Protein AF-A0AA90YX97-F1 (afdb_monomer)

Structure (mmCIF, N/CA/C/O backbone):
data_AF-A0AA90YX97-F1
#
_entry.id   AF-A0AA90YX97-F1
#
loop_
_atom_site.group_PDB
_atom_site.id
_atom_site.type_symbol
_atom_site.label_atom_id
_atom_site.label_alt_id
_atom_site.label_comp_id
_atom_site.label_asym_id
_atom_site.label_entity_id
_atom_site.label_seq_id
_atom_site.pdbx_PDB_ins_code
_atom_site.Cartn_x
_atom_site.Cartn_y
_atom_site.Cartn_z
_atom_site.occupancy
_atom_site.B_iso_or_equiv
_atom_site.auth_seq_id
_atom_site.auth_comp_id
_atom_site.auth_asym_id
_atom_site.auth_atom_id
_atom_site.pdbx_PDB_model_num
ATOM 1 N N . ILE A 1 1 ? -1.817 0.393 -0.268 1.00 59.41 1 ILE A N 1
ATOM 2 C CA . ILE A 1 1 ? -3.217 0.848 -0.416 1.00 59.41 1 ILE A CA 1
ATOM 3 C C . ILE A 1 1 ? -3.228 1.855 -1.548 1.00 59.41 1 ILE A C 1
ATOM 5 O O . ILE A 1 1 ? -2.759 2.972 -1.382 1.00 59.41 1 ILE A O 1
ATOM 9 N N . ILE A 1 2 ? -3.583 1.404 -2.748 1.00 55.75 2 ILE A N 1
ATOM 10 C CA . ILE A 1 2 ? -3.652 2.262 -3.937 1.00 55.75 2 ILE A CA 1
ATOM 11 C C . ILE A 1 2 ? -5.128 2.369 -4.294 1.00 55.75 2 ILE A C 1
ATOM 13 O O . ILE A 1 2 ? -5.798 1.345 -4.412 1.00 55.75 2 ILE A O 1
ATOM 17 N N . GLY A 1 3 ? -5.630 3.599 -4.425 1.00 59.56 3 GLY A N 1
ATOM 18 C CA . GLY A 1 3 ? -7.043 3.853 -4.718 1.00 59.56 3 GLY A CA 1
ATOM 19 C C . GLY A 1 3 ? -7.987 3.340 -3.630 1.00 59.56 3 GLY A C 1
ATOM 20 O O . GLY A 1 3 ? -9.011 2.756 -3.957 1.00 59.56 3 GLY A O 1
ATOM 21 N N . ASN A 1 4 ? -7.600 3.484 -2.359 1.00 65.44 4 ASN A N 1
ATOM 22 C CA . ASN A 1 4 ? -8.353 3.029 -1.185 1.00 65.44 4 ASN A CA 1
ATOM 23 C C . ASN A 1 4 ? -8.610 1.514 -1.081 1.00 65.44 4 ASN A C 1
ATOM 25 O O . ASN A 1 4 ? -9.300 1.058 -0.184 1.00 65.44 4 ASN A O 1
ATOM 29 N N . ARG A 1 5 ? -8.030 0.701 -1.970 1.00 70.56 5 ARG A N 1
ATOM 30 C CA . ARG A 1 5 ? -8.179 -0.754 -1.887 1.00 70.56 5 ARG A CA 1
ATOM 31 C C . ARG A 1 5 ? -7.465 -1.286 -0.654 1.00 70.56 5 ARG A C 1
ATOM 33 O O . ARG A 1 5 ? -6.269 -1.007 -0.485 1.00 70.56 5 ARG A O 1
ATOM 40 N N . PHE A 1 6 ? -8.174 -2.114 0.110 1.00 77.75 6 PHE A N 1
ATOM 41 C CA . PHE A 1 6 ? -7.681 -2.780 1.312 1.00 77.75 6 PHE A CA 1
ATOM 42 C C . PHE A 1 6 ? -7.425 -1.832 2.495 1.00 77.75 6 PHE A C 1
ATOM 44 O O . PHE A 1 6 ? -6.623 -2.158 3.373 1.00 77.75 6 PHE A O 1
ATOM 51 N N . SER A 1 7 ? -8.068 -0.659 2.534 1.00 83.50 7 SER A N 1
ATOM 52 C CA . SER A 1 7 ? -8.045 0.211 3.721 1.00 83.50 7 SER A CA 1
ATOM 53 C C . SER A 1 7 ? -8.679 -0.467 4.940 1.00 83.50 7 SER A C 1
ATOM 55 O O . SER A 1 7 ? -8.255 -0.258 6.070 1.00 83.50 7 SER A O 1
ATOM 57 N N . GLU A 1 8 ? -9.630 -1.362 4.712 1.00 83.31 8 GLU A N 1
ATOM 58 C CA . GLU A 1 8 ? -10.301 -2.174 5.727 1.00 83.31 8 GLU A CA 1
ATOM 59 C C . GLU A 1 8 ? -9.326 -3.116 6.447 1.00 83.31 8 GLU A C 1
ATOM 61 O O . GLU A 1 8 ? -9.544 -3.501 7.588 1.00 83.31 8 GLU A O 1
ATOM 66 N N . PHE A 1 9 ? -8.203 -3.465 5.814 1.00 87.44 9 PHE A N 1
ATOM 67 C CA . PHE A 1 9 ? -7.186 -4.303 6.445 1.00 87.44 9 PHE A CA 1
ATOM 68 C C . PHE A 1 9 ? -6.229 -3.541 7.354 1.00 87.44 9 PHE A C 1
ATOM 70 O O . PHE A 1 9 ? -5.517 -4.174 8.128 1.00 87.44 9 PHE A O 1
ATOM 77 N N . ILE A 1 10 ? -6.190 -2.213 7.283 1.00 89.38 10 ILE A N 1
ATOM 78 C CA . ILE A 1 10 ? -5.358 -1.393 8.175 1.00 89.38 10 ILE A CA 1
ATOM 79 C C . ILE A 1 10 ? -6.183 -0.703 9.261 1.00 89.38 10 ILE A C 1
ATOM 81 O O . ILE A 1 10 ? -5.672 -0.446 10.347 1.00 89.38 10 ILE A O 1
ATOM 85 N N . GLN A 1 11 ? -7.459 -0.429 8.990 1.00 88.56 11 GLN A N 1
ATOM 86 C CA . GLN A 1 11 ? -8.385 0.126 9.964 1.00 88.56 11 GLN A CA 1
ATOM 87 C C . GLN A 1 11 ? -8.966 -1.004 10.807 1.00 88.56 11 GLN A C 1
ATOM 89 O O . GLN A 1 11 ? -9.494 -1.968 10.262 1.00 88.56 11 GLN A O 1
ATOM 94 N N . ALA A 1 12 ? -8.885 -0.878 12.129 1.00 89.12 12 ALA A N 1
ATOM 95 C CA . ALA A 1 12 ? -9.559 -1.806 13.023 1.00 89.12 12 ALA A CA 1
ATOM 96 C C . ALA A 1 12 ? -11.074 -1.572 12.957 1.00 89.12 12 ALA A C 1
ATOM 98 O O . ALA A 1 12 ? -11.537 -0.464 13.239 1.00 89.12 12 ALA A O 1
ATOM 99 N N . GLN A 1 13 ? -11.836 -2.602 12.587 1.00 88.25 13 GLN A N 1
ATOM 100 C CA . GLN A 1 13 ? -13.294 -2.524 12.459 1.00 88.25 13 GLN A CA 1
ATOM 101 C C . GLN A 1 13 ? -13.978 -3.379 13.533 1.00 88.25 13 GLN A C 1
ATOM 103 O O . GLN A 1 13 ? -13.495 -4.457 13.858 1.00 88.25 13 GLN A O 1
ATOM 108 N N . PRO A 1 14 ? -15.109 -2.959 14.120 1.00 89.62 14 PRO A N 1
ATOM 109 C CA . PRO A 1 14 ? -15.819 -3.754 15.122 1.00 89.62 14 PRO A CA 1
ATOM 110 C C . PRO A 1 14 ? -16.691 -4.840 14.464 1.00 89.62 14 PRO A C 1
ATOM 112 O O . PRO A 1 14 ? -17.900 -4.899 14.690 1.00 89.62 14 PRO A O 1
ATOM 115 N N . ASP A 1 15 ? -16.091 -5.684 13.625 1.00 91.31 15 ASP A N 1
ATOM 116 C CA . ASP A 1 15 ? -16.774 -6.744 12.887 1.00 91.31 15 ASP A CA 1
ATOM 117 C C . ASP A 1 15 ? -16.316 -8.153 13.308 1.00 91.31 15 ASP A C 1
ATOM 119 O O . ASP A 1 15 ? -15.526 -8.345 14.234 1.00 91.31 15 ASP A O 1
ATOM 123 N N . GLN A 1 16 ? -16.878 -9.174 12.659 1.00 94.69 16 GLN A N 1
ATOM 124 C CA . GLN A 1 16 ? -16.593 -10.578 12.974 1.00 94.69 16 GLN A CA 1
ATOM 125 C C . GLN A 1 16 ? -15.214 -11.044 12.479 1.00 94.69 16 GLN A C 1
ATOM 127 O O . GLN A 1 16 ? -14.743 -12.099 12.901 1.00 94.69 16 GLN A O 1
ATOM 132 N N . VAL A 1 17 ? -14.587 -10.290 11.576 1.00 92.81 17 VAL A N 1
ATOM 133 C CA . VAL A 1 17 ? -13.319 -10.629 10.923 1.00 92.81 17 VAL A CA 1
ATOM 134 C C . VAL A 1 17 ? -12.140 -10.042 11.698 1.00 92.81 17 VAL A C 1
ATOM 136 O O . VAL A 1 17 ? -11.083 -10.666 11.767 1.00 92.81 17 VAL A O 1
ATOM 139 N N . GLU A 1 18 ? -12.322 -8.896 12.350 1.00 94.75 18 GLU A N 1
ATOM 140 C CA . GLU A 1 18 ? -11.280 -8.198 13.106 1.00 94.75 18 GLU A CA 1
ATOM 141 C C . GLU A 1 18 ? -10.534 -9.072 14.133 1.00 94.75 18 GLU A C 1
ATOM 143 O O . GLU A 1 18 ? -9.301 -9.023 14.137 1.00 94.75 18 GLU A O 1
ATOM 148 N N . PRO A 1 19 ? -11.182 -9.942 14.944 1.00 94.88 19 PRO A N 1
ATOM 149 C CA . PRO A 1 19 ? -10.451 -10.842 15.839 1.00 94.88 19 PRO A CA 1
ATOM 150 C C . PRO A 1 19 ? -9.465 -11.758 15.105 1.00 94.88 19 PRO A C 1
ATOM 152 O O . PRO A 1 19 ? -8.396 -12.055 15.632 1.00 94.88 19 PRO A O 1
ATOM 155 N N . ALA A 1 20 ? -9.797 -12.185 13.882 1.00 95.12 20 ALA A N 1
ATOM 156 C CA . ALA A 1 20 ? -8.900 -12.989 13.061 1.00 95.12 20 ALA A CA 1
ATOM 157 C C . ALA A 1 20 ? -7.749 -12.146 12.487 1.00 95.12 20 ALA A C 1
ATOM 159 O O . ALA A 1 20 ? -6.616 -12.620 12.465 1.00 95.12 20 ALA A O 1
ATOM 160 N N . LEU A 1 21 ? -7.999 -10.897 12.071 1.00 94.44 21 LEU A N 1
ATOM 161 C CA . LEU A 1 21 ? -6.957 -10.000 11.541 1.00 94.44 21 LEU A CA 1
ATOM 162 C C . LEU A 1 21 ? -5.964 -9.531 12.615 1.00 94.44 21 LEU A C 1
ATOM 164 O O . LEU A 1 21 ? -4.791 -9.319 12.307 1.00 94.44 21 LEU A O 1
ATOM 168 N N . ALA A 1 22 ? -6.423 -9.375 13.858 1.00 93.81 22 ALA A N 1
ATOM 169 C CA . ALA A 1 22 ? -5.599 -8.983 15.002 1.00 93.81 22 ALA A CA 1
ATOM 170 C C . ALA A 1 22 ? -4.927 -10.175 15.718 1.00 93.81 22 ALA A C 1
ATOM 172 O O . ALA A 1 22 ? -4.039 -9.974 16.548 1.00 93.81 22 ALA A O 1
ATOM 173 N N . SER A 1 23 ? -5.339 -11.411 15.413 1.00 94.81 23 SER A N 1
ATOM 174 C CA . SER A 1 23 ? -4.790 -12.635 16.010 1.00 94.81 23 SER A CA 1
ATOM 175 C C . SER A 1 23 ? -3.308 -12.824 15.682 1.00 94.81 23 SER A C 1
ATOM 177 O O . SER A 1 23 ? -2.876 -12.550 14.562 1.00 94.81 23 SER A O 1
ATOM 179 N N . GLU A 1 24 ? -2.544 -13.382 16.626 1.00 94.94 24 GLU A N 1
ATOM 180 C CA . GLU A 1 24 ? -1.146 -13.812 16.428 1.00 94.94 24 GLU A CA 1
ATOM 181 C C . GLU A 1 24 ? -0.993 -14.854 15.304 1.00 94.94 24 GLU A C 1
ATOM 183 O O . GLU A 1 24 ? 0.093 -15.021 14.753 1.00 94.94 24 GLU A O 1
ATOM 188 N N . GLU A 1 25 ? -2.084 -15.528 14.926 1.00 95.94 25 GLU A N 1
ATOM 189 C CA . GLU A 1 25 ? -2.121 -16.486 13.814 1.00 95.94 25 GLU A CA 1
ATOM 190 C C . GLU A 1 25 ? -2.147 -15.813 12.429 1.00 95.94 25 GLU A C 1
ATOM 192 O O . GLU A 1 25 ? -1.872 -16.467 11.421 1.00 95.94 25 GLU A O 1
ATOM 197 N N . THR A 1 26 ? -2.434 -14.509 12.359 1.00 96.12 26 THR A N 1
ATOM 198 C CA . THR A 1 26 ? -2.463 -13.735 11.112 1.00 96.12 26 THR A CA 1
ATOM 199 C C . THR A 1 26 ? -1.283 -12.781 11.065 1.00 96.12 26 THR A C 1
ATOM 201 O O . THR A 1 26 ? -1.076 -11.995 11.981 1.00 96.12 26 THR A O 1
ATOM 204 N N . THR A 1 27 ? -0.514 -12.805 9.973 1.00 95.81 27 THR A N 1
ATOM 205 C CA . THR A 1 27 ? 0.638 -11.913 9.780 1.00 95.81 27 THR A CA 1
ATOM 206 C C . THR A 1 27 ? 0.495 -11.075 8.516 1.00 95.81 27 THR A C 1
ATOM 208 O O . THR A 1 27 ? 0.279 -11.598 7.424 1.00 95.81 27 THR A O 1
ATOM 211 N N . PHE A 1 28 ? 0.700 -9.767 8.655 1.00 94.94 28 PHE A N 1
ATOM 212 C CA . PHE A 1 28 ? 0.722 -8.811 7.554 1.00 94.94 28 PHE A CA 1
ATOM 213 C C . PHE A 1 28 ? 2.151 -8.571 7.092 1.00 94.94 28 PHE A C 1
ATOM 215 O O . PHE A 1 28 ? 2.959 -7.982 7.802 1.00 94.94 28 PHE A O 1
ATOM 222 N N . ILE A 1 29 ? 2.476 -9.003 5.881 1.00 94.94 29 ILE A N 1
ATOM 223 C CA . ILE A 1 29 ? 3.819 -8.838 5.327 1.00 94.94 29 ILE A CA 1
ATOM 224 C C . ILE A 1 29 ? 3.822 -7.665 4.354 1.00 94.94 29 ILE A C 1
ATOM 226 O O . ILE A 1 29 ? 3.008 -7.627 3.430 1.00 94.94 29 ILE A O 1
ATOM 230 N N . TYR A 1 30 ? 4.761 -6.730 4.520 1.00 93.25 30 TYR A N 1
ATOM 231 C CA . TYR A 1 30 ? 4.937 -5.629 3.574 1.00 93.25 30 TYR A CA 1
ATOM 232 C C . TYR A 1 30 ? 6.397 -5.503 3.099 1.00 93.25 30 TYR A C 1
ATOM 234 O O . TYR A 1 30 ? 7.326 -5.472 3.916 1.00 93.25 30 TYR A O 1
ATOM 242 N N . PRO A 1 31 ? 6.626 -5.433 1.772 1.00 94.69 31 PRO A N 1
ATOM 243 C CA . PRO A 1 31 ? 7.960 -5.288 1.214 1.00 94.69 31 PRO A CA 1
ATOM 244 C C . PRO A 1 31 ? 8.430 -3.832 1.280 1.00 94.69 31 PRO A C 1
ATOM 246 O O . PRO A 1 31 ? 7.673 -2.900 0.996 1.00 94.69 31 PRO A O 1
ATOM 249 N N . VAL A 1 32 ? 9.708 -3.644 1.595 1.00 96.44 32 VAL A N 1
ATOM 250 C CA . VAL A 1 32 ? 10.399 -2.354 1.591 1.00 96.44 32 VAL A CA 1
ATOM 251 C C . VAL A 1 32 ? 11.555 -2.447 0.600 1.00 96.44 32 VAL A C 1
ATOM 253 O O . VAL A 1 32 ? 12.589 -3.031 0.937 1.00 96.44 32 VAL A O 1
ATOM 256 N N . PRO A 1 33 ? 11.383 -1.940 -0.633 1.00 95.31 33 PRO A N 1
ATOM 257 C CA . PRO A 1 33 ? 12.448 -1.961 -1.619 1.00 95.31 33 PRO A CA 1
ATOM 258 C C . PRO A 1 33 ? 13.571 -1.006 -1.218 1.00 95.31 33 PRO A C 1
ATOM 260 O O . PRO A 1 33 ? 13.304 0.077 -0.706 1.00 95.31 33 PRO A O 1
ATOM 263 N N . THR A 1 34 ? 14.820 -1.354 -1.513 1.00 95.88 34 THR A N 1
ATOM 264 C CA . THR A 1 34 ? 15.914 -0.380 -1.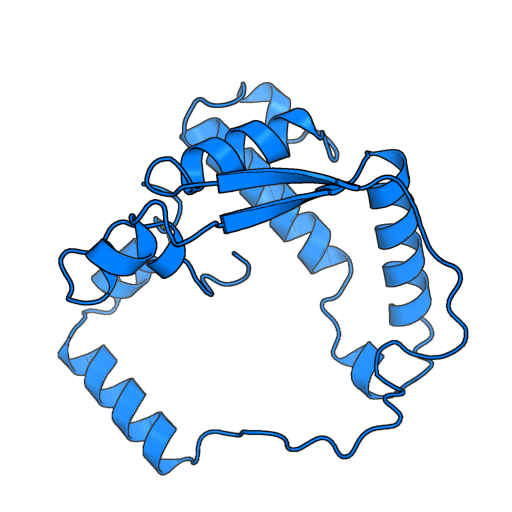406 1.00 95.88 34 THR A CA 1
ATOM 265 C C . THR A 1 34 ? 15.725 0.768 -2.398 1.00 95.88 34 THR A C 1
ATOM 267 O O . THR A 1 34 ? 15.042 0.621 -3.418 1.00 95.88 34 THR A O 1
ATOM 270 N N . LYS A 1 35 ? 16.365 1.920 -2.161 1.00 94.44 35 LYS A N 1
ATOM 271 C CA . LYS A 1 35 ? 16.316 3.049 -3.116 1.00 94.44 35 LYS A CA 1
ATOM 27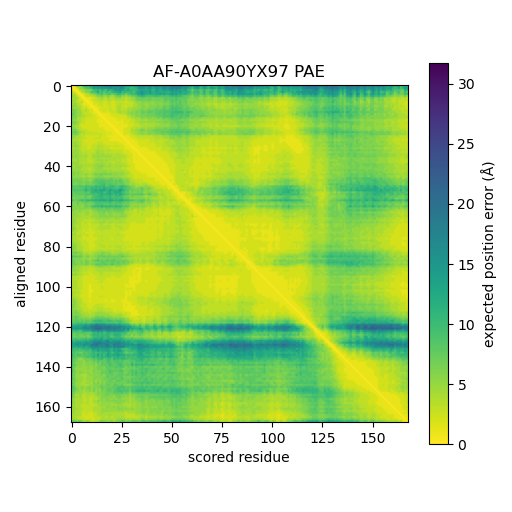2 C C . LYS A 1 35 ? 16.760 2.660 -4.524 1.00 94.44 35 LYS A C 1
ATOM 274 O O . LYS A 1 35 ? 16.121 3.041 -5.504 1.00 94.44 35 LYS A O 1
ATOM 279 N N . SER A 1 36 ? 17.851 1.901 -4.627 1.00 93.69 36 SER A N 1
ATOM 280 C CA . SER A 1 36 ? 18.384 1.441 -5.911 1.00 93.69 36 SER A CA 1
ATOM 281 C C . SER A 1 36 ? 17.419 0.478 -6.598 1.00 93.69 36 SER A C 1
ATOM 283 O O . SER A 1 36 ? 17.155 0.629 -7.791 1.00 93.69 36 SER A O 1
ATOM 285 N N . LEU A 1 37 ? 16.832 -0.460 -5.846 1.00 93.94 37 LEU A N 1
ATOM 286 C CA . LEU A 1 37 ? 15.816 -1.366 -6.367 1.00 93.94 37 LEU A CA 1
ATOM 287 C C . LEU A 1 37 ? 14.597 -0.592 -6.876 1.00 93.94 37 LEU A C 1
ATOM 289 O O . LEU A 1 37 ? 14.154 -0.817 -8.001 1.00 93.94 37 LEU A O 1
ATOM 293 N N . ARG A 1 38 ? 14.078 0.351 -6.083 1.00 94.12 38 ARG A N 1
ATOM 294 C CA . ARG A 1 38 ? 12.930 1.183 -6.459 1.00 94.12 38 ARG A CA 1
ATOM 295 C C . ARG A 1 38 ? 13.191 1.946 -7.757 1.00 94.12 38 ARG A C 1
ATOM 297 O O . ARG A 1 38 ? 12.359 1.892 -8.660 1.00 94.12 38 ARG A O 1
ATOM 304 N N . ALA A 1 39 ? 14.349 2.597 -7.875 1.00 92.38 39 ALA A N 1
ATOM 305 C CA . ALA A 1 39 ? 14.727 3.337 -9.077 1.00 92.38 39 ALA A CA 1
ATOM 306 C C . ALA A 1 39 ? 14.817 2.428 -10.317 1.00 92.38 39 ALA A C 1
ATOM 308 O O . ALA A 1 39 ? 14.341 2.795 -11.395 1.00 92.38 39 ALA A O 1
ATOM 309 N N . ASN A 1 40 ? 15.373 1.223 -10.161 1.00 91.69 40 ASN A N 1
ATOM 310 C CA . ASN A 1 40 ? 15.438 0.233 -11.234 1.00 91.69 40 ASN A CA 1
ATOM 311 C C . ASN A 1 40 ? 14.039 -0.237 -11.663 1.00 91.69 40 ASN A C 1
ATOM 313 O O . ASN A 1 40 ? 13.758 -0.293 -12.860 1.00 91.69 40 ASN A O 1
ATOM 317 N N . LEU A 1 41 ? 13.143 -0.525 -10.712 1.00 90.06 41 LEU A N 1
ATOM 318 C CA . LEU A 1 41 ? 11.760 -0.923 -11.002 1.00 90.06 41 LEU A CA 1
ATOM 319 C C . LEU A 1 41 ? 10.991 0.179 -11.745 1.00 90.06 41 LEU A C 1
ATOM 321 O O . LEU A 1 41 ? 10.286 -0.103 -12.711 1.00 90.06 41 LEU A O 1
ATOM 325 N N . GLU A 1 42 ? 11.162 1.439 -11.346 1.00 91.44 42 GLU A N 1
ATOM 326 C CA . GLU A 1 42 ? 10.554 2.582 -12.036 1.00 91.44 42 GLU A CA 1
ATOM 327 C C . GLU A 1 42 ? 11.112 2.770 -13.454 1.00 91.44 42 GLU A C 1
ATOM 329 O O . GLU A 1 42 ? 10.366 3.098 -14.378 1.00 91.44 42 GLU A O 1
ATOM 334 N N . ALA A 1 43 ? 12.409 2.526 -13.663 1.00 90.44 43 ALA A N 1
ATOM 335 C CA . ALA A 1 43 ? 13.011 2.546 -14.994 1.00 90.44 43 ALA A CA 1
ATOM 336 C C . ALA A 1 43 ? 12.466 1.423 -15.892 1.00 90.44 43 ALA A C 1
ATOM 338 O O . ALA A 1 43 ? 12.126 1.684 -17.048 1.00 90.44 43 ALA A O 1
ATOM 339 N N . ILE A 1 44 ? 12.320 0.207 -15.353 1.00 88.25 44 ILE A N 1
ATOM 340 C CA . ILE A 1 44 ? 11.689 -0.917 -16.056 1.00 88.25 44 ILE A CA 1
ATOM 341 C C . ILE A 1 44 ? 10.250 -0.552 -16.432 1.00 88.25 44 ILE A C 1
ATOM 343 O O . ILE A 1 44 ? 9.904 -0.651 -17.605 1.00 88.25 44 ILE A O 1
ATOM 347 N N . ARG A 1 45 ? 9.448 -0.041 -15.485 1.00 88.44 45 ARG A N 1
ATOM 348 C CA . ARG A 1 45 ? 8.057 0.368 -15.738 1.00 88.44 45 ARG A CA 1
ATOM 349 C C . ARG A 1 45 ? 7.952 1.440 -16.821 1.00 88.44 45 ARG A C 1
ATOM 351 O O . ARG A 1 45 ? 7.076 1.347 -17.672 1.00 88.44 45 ARG A O 1
ATOM 358 N N . ARG A 1 46 ? 8.839 2.443 -16.834 1.00 90.38 46 ARG A N 1
ATOM 359 C CA . ARG A 1 46 ? 8.882 3.449 -17.916 1.00 90.38 46 ARG A CA 1
ATOM 360 C C . ARG A 1 46 ? 9.163 2.811 -19.278 1.00 90.38 46 ARG A C 1
ATOM 362 O O . ARG A 1 46 ? 8.539 3.191 -20.263 1.00 90.38 46 ARG A O 1
ATOM 369 N N . SER A 1 47 ? 10.081 1.847 -19.325 1.00 88.50 47 SER A N 1
ATOM 370 C CA . SER A 1 47 ? 10.448 1.145 -20.557 1.00 88.50 47 SER A CA 1
ATOM 371 C C . SER A 1 47 ? 9.310 0.270 -21.091 1.00 88.50 47 SER A C 1
ATOM 373 O O . SER A 1 47 ? 8.966 0.381 -22.267 1.00 88.50 47 SER A O 1
ATOM 375 N N . THR A 1 48 ? 8.694 -0.551 -20.232 1.00 86.00 48 THR A N 1
ATOM 376 C CA . THR A 1 48 ? 7.603 -1.459 -20.625 1.00 86.00 48 THR A CA 1
ATOM 377 C C . THR A 1 48 ? 6.318 -0.707 -20.944 1.00 86.00 48 THR A C 1
ATOM 379 O O . THR A 1 48 ? 5.629 -1.069 -21.884 1.00 86.00 48 THR A O 1
ATOM 382 N N . PHE A 1 49 ? 6.025 0.395 -20.250 1.00 86.81 49 PHE A N 1
ATOM 383 C CA . PHE A 1 49 ? 4.871 1.231 -20.587 1.00 86.81 49 PHE A CA 1
ATOM 384 C C . PHE A 1 49 ? 5.027 1.909 -21.959 1.00 86.81 49 PHE A C 1
ATOM 386 O O . PHE A 1 49 ? 4.061 2.025 -22.707 1.00 86.81 49 PHE A O 1
ATOM 393 N N . ALA A 1 50 ? 6.241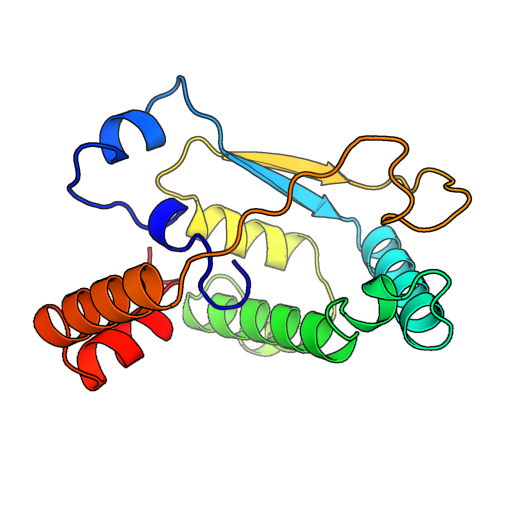 2.346 -22.313 1.00 88.00 50 ALA A N 1
ATOM 394 C CA . ALA A 1 50 ? 6.516 2.930 -23.628 1.00 88.00 50 ALA A CA 1
ATOM 395 C C . ALA A 1 50 ? 6.568 1.879 -24.752 1.00 88.00 50 ALA A C 1
ATOM 397 O O . ALA A 1 50 ? 6.253 2.195 -25.896 1.00 88.00 50 ALA A O 1
ATOM 398 N N . ASN A 1 51 ? 6.980 0.649 -24.432 1.00 87.75 51 ASN A N 1
ATOM 399 C CA . ASN A 1 51 ? 7.139 -0.452 -25.380 1.00 87.75 51 ASN A CA 1
ATOM 400 C C . ASN A 1 51 ? 6.555 -1.748 -24.790 1.00 87.75 51 ASN A C 1
ATOM 402 O O . ASN A 1 51 ? 7.325 -2.618 -24.360 1.00 87.75 51 ASN A O 1
ATOM 406 N N . PRO A 1 52 ? 5.218 -1.878 -24.741 1.00 85.81 52 PRO A N 1
ATOM 407 C CA . PRO A 1 52 ? 4.575 -3.037 -24.141 1.00 85.81 52 PRO A CA 1
ATOM 408 C C . PRO A 1 52 ? 4.881 -4.295 -24.952 1.00 85.81 52 PRO A C 1
ATOM 410 O O . PRO A 1 52 ? 4.772 -4.312 -26.180 1.00 85.81 52 PRO A O 1
ATOM 413 N N . LYS A 1 53 ? 5.269 -5.359 -24.254 1.00 84.75 53 LYS A N 1
ATOM 414 C CA . LYS A 1 53 ? 5.532 -6.690 -24.815 1.00 84.75 53 LYS A CA 1
ATOM 415 C C . LYS A 1 53 ? 4.302 -7.592 -24.783 1.00 84.75 53 LYS A C 1
ATOM 417 O O . LYS A 1 53 ? 4.271 -8.584 -25.501 1.00 84.75 53 LYS A O 1
ATOM 422 N N . HIS A 1 54 ? 3.294 -7.222 -23.995 1.00 85.31 54 HIS A N 1
ATOM 423 C CA . HIS A 1 54 ? 1.996 -7.882 -23.907 1.00 85.31 54 HIS A CA 1
ATOM 424 C C . HIS A 1 54 ? 0.877 -6.821 -23.878 1.00 85.31 54 HIS A C 1
ATOM 426 O O . HIS A 1 54 ? 1.089 -5.758 -23.288 1.00 85.31 54 HIS A O 1
ATOM 432 N N . PRO A 1 55 ? -0.312 -7.065 -24.473 1.00 83.81 55 PRO A N 1
ATOM 433 C CA . PRO A 1 55 ? -1.421 -6.100 -24.473 1.00 83.81 55 PRO A CA 1
ATOM 434 C C . PRO A 1 55 ? -1.801 -5.581 -23.080 1.00 83.81 55 PRO A C 1
ATOM 436 O O . PRO A 1 55 ? -2.175 -4.420 -22.925 1.00 83.81 55 PRO A O 1
ATOM 439 N N . ASP A 1 56 ? -1.642 -6.420 -22.058 1.00 82.50 56 ASP A N 1
ATOM 440 C CA . ASP A 1 56 ? -1.985 -6.076 -20.675 1.00 82.50 56 ASP A CA 1
ATOM 441 C C . ASP A 1 56 ? -0.989 -5.142 -20.002 1.00 82.50 56 ASP A C 1
ATOM 443 O O . ASP A 1 56 ? -1.371 -4.414 -19.092 1.00 82.50 56 ASP A O 1
ATOM 447 N N . GLU A 1 57 ? 0.248 -5.059 -20.494 1.00 83.88 57 GLU A N 1
ATOM 448 C CA . GLU A 1 57 ? 1.222 -4.094 -19.973 1.00 83.88 57 GLU A CA 1
ATOM 449 C C . GLU A 1 57 ? 0.800 -2.651 -20.263 1.00 83.88 57 GLU A C 1
ATOM 451 O O . GLU A 1 57 ? 1.117 -1.748 -19.494 1.00 83.88 57 GLU A O 1
ATOM 456 N N . ALA A 1 58 ? 0.025 -2.415 -21.327 1.00 79.94 58 ALA A N 1
ATOM 457 C CA . ALA A 1 58 ? -0.561 -1.101 -21.588 1.00 79.94 58 ALA A CA 1
ATOM 458 C C . ALA A 1 58 ? -1.668 -0.736 -20.579 1.00 79.94 58 ALA A C 1
ATOM 460 O O . ALA A 1 58 ? -2.032 0.435 -20.460 1.00 79.94 58 ALA A O 1
ATOM 461 N N . ARG A 1 59 ? -2.205 -1.731 -19.856 1.00 82.50 59 ARG A N 1
ATOM 462 C CA . ARG A 1 59 ? -3.196 -1.562 -18.783 1.00 82.50 59 ARG A CA 1
ATOM 463 C C . ARG A 1 59 ? -2.539 -1.393 -17.408 1.00 82.50 59 ARG A C 1
ATOM 465 O O . ARG A 1 59 ? -3.238 -1.066 -16.448 1.00 82.50 59 ARG A O 1
ATOM 472 N N . ASP A 1 60 ? -1.222 -1.590 -17.300 1.00 84.19 60 ASP A N 1
ATOM 473 C CA . ASP A 1 60 ? -0.488 -1.361 -16.059 1.00 84.19 60 ASP A CA 1
ATOM 474 C C . ASP A 1 60 ? -0.600 0.104 -15.616 1.00 84.19 60 ASP A C 1
ATOM 476 O O . ASP A 1 60 ? -0.722 1.034 -16.417 1.00 84.19 60 ASP A O 1
ATOM 480 N N . ALA A 1 61 ? -0.482 0.327 -14.304 1.00 81.62 61 ALA A N 1
ATOM 481 C CA . ALA A 1 61 ? -0.438 1.679 -13.760 1.00 81.62 61 ALA A CA 1
ATOM 482 C C . ALA A 1 61 ? 0.718 2.484 -14.401 1.00 81.62 61 ALA A C 1
ATOM 484 O O . ALA A 1 61 ? 1.875 2.036 -14.338 1.00 81.62 61 ALA A O 1
ATOM 485 N N . PRO A 1 62 ? 0.446 3.671 -14.977 1.00 88.06 62 PRO A N 1
ATOM 486 C CA . PRO A 1 62 ? 1.476 4.473 -15.619 1.00 88.06 62 PRO A CA 1
ATOM 487 C C . PRO A 1 62 ? 2.510 4.966 -14.590 1.00 88.06 62 PRO A C 1
ATOM 489 O O . PRO A 1 62 ? 2.195 5.087 -13.401 1.00 88.06 62 PRO A O 1
ATOM 492 N N . PRO A 1 63 ? 3.741 5.312 -15.017 1.00 88.94 63 PRO A N 1
ATOM 493 C CA . PRO A 1 63 ? 4.782 5.819 -14.116 1.00 88.94 63 PRO A CA 1
ATOM 494 C C . PRO A 1 63 ? 4.325 6.998 -13.239 1.00 88.94 63 PRO A C 1
ATOM 496 O O . PRO A 1 63 ? 4.624 7.041 -12.047 1.00 88.94 63 PRO A O 1
ATOM 499 N N . SER A 1 64 ? 3.510 7.900 -13.792 1.00 89.75 64 SER A N 1
ATOM 500 C CA . SER A 1 64 ? 2.936 9.040 -13.066 1.00 89.75 64 SER A CA 1
ATOM 501 C C . SER A 1 64 ? 2.048 8.627 -11.886 1.00 89.75 64 SER A C 1
ATOM 503 O O . SER A 1 64 ? 1.992 9.337 -10.883 1.00 89.75 64 SER A O 1
ATOM 505 N N . THR A 1 65 ? 1.386 7.466 -11.949 1.00 87.81 65 THR A N 1
ATOM 506 C CA . THR A 1 65 ? 0.615 6.918 -10.824 1.00 87.81 65 THR A CA 1
ATOM 507 C C . THR A 1 65 ? 1.529 6.486 -9.681 1.00 87.81 65 THR A C 1
ATOM 509 O O . THR A 1 65 ? 1.177 6.687 -8.521 1.00 87.81 65 THR A O 1
ATOM 512 N N . MET A 1 66 ? 2.713 5.937 -9.974 1.00 86.81 66 MET A N 1
ATOM 513 C CA . MET A 1 66 ? 3.684 5.564 -8.937 1.00 86.81 66 MET A CA 1
ATOM 514 C C . MET A 1 66 ? 4.261 6.795 -8.234 1.00 86.81 66 MET A C 1
ATOM 516 O O . MET A 1 66 ? 4.388 6.798 -7.008 1.00 86.81 66 MET A O 1
ATOM 520 N N . GLU A 1 67 ? 4.566 7.844 -9.000 1.00 90.00 67 GLU A N 1
ATOM 521 C CA . GLU A 1 67 ? 5.034 9.132 -8.476 1.00 90.00 67 GLU A CA 1
ATOM 522 C C . GLU A 1 67 ? 3.960 9.813 -7.621 1.00 90.00 67 GLU A C 1
ATOM 524 O O . GLU A 1 67 ? 4.244 10.291 -6.522 1.00 90.00 67 GLU A O 1
ATOM 529 N N . LEU A 1 68 ? 2.708 9.816 -8.094 1.00 90.44 68 LEU A N 1
ATOM 530 C CA . LEU A 1 68 ? 1.569 10.323 -7.333 1.00 90.44 68 LEU A CA 1
ATOM 531 C C . LEU A 1 68 ? 1.388 9.544 -6.027 1.00 90.44 68 LEU A C 1
ATOM 533 O O . LEU A 1 68 ? 1.234 10.165 -4.979 1.00 90.44 68 LEU A O 1
ATOM 537 N N . ALA A 1 69 ? 1.439 8.210 -6.073 1.00 89.88 69 ALA A N 1
ATOM 538 C CA . ALA A 1 69 ? 1.303 7.376 -4.884 1.00 89.88 69 ALA A CA 1
ATOM 539 C C . ALA A 1 69 ? 2.391 7.692 -3.847 1.00 89.88 69 ALA A C 1
ATOM 541 O O . ALA A 1 69 ? 2.075 7.847 -2.671 1.00 89.88 69 ALA A O 1
ATOM 542 N N . TRP A 1 70 ? 3.647 7.862 -4.275 1.00 93.38 70 TRP A N 1
ATOM 543 C CA . TRP A 1 70 ? 4.733 8.243 -3.369 1.00 93.38 70 TRP A CA 1
ATOM 544 C C . TRP A 1 70 ? 4.534 9.636 -2.767 1.00 93.38 70 TRP A C 1
ATOM 546 O O . TRP A 1 70 ? 4.633 9.805 -1.555 1.00 93.38 70 TRP A O 1
ATOM 556 N N . ARG A 1 71 ? 4.179 10.628 -3.591 1.00 93.06 71 ARG A N 1
ATOM 557 C CA . ARG A 1 71 ? 3.902 11.988 -3.110 1.00 93.06 71 ARG A CA 1
ATOM 558 C C . ARG A 1 71 ? 2.761 12.009 -2.092 1.00 93.06 71 ARG A C 1
ATOM 560 O O . ARG A 1 71 ? 2.859 12.706 -1.089 1.00 93.06 71 ARG A O 1
ATOM 567 N N . LEU A 1 72 ? 1.699 11.237 -2.332 1.00 91.56 72 LEU A N 1
ATOM 568 C CA . LEU A 1 72 ? 0.595 11.093 -1.384 1.00 91.56 72 LEU A CA 1
ATOM 569 C C . LEU A 1 72 ? 1.060 10.429 -0.085 1.00 91.56 72 LEU A C 1
ATOM 571 O O . LEU A 1 72 ? 0.709 10.914 0.984 1.00 91.56 72 LEU A O 1
ATOM 575 N N . THR A 1 73 ? 1.887 9.381 -0.152 1.00 92.88 73 THR A N 1
ATOM 576 C CA . THR A 1 73 ? 2.500 8.774 1.039 1.00 92.88 73 THR A CA 1
ATOM 577 C C . THR A 1 73 ? 3.273 9.801 1.863 1.00 92.88 73 THR A C 1
ATOM 579 O O . THR A 1 73 ? 3.037 9.898 3.063 1.00 92.88 73 THR A O 1
ATOM 582 N N . CYS A 1 74 ? 4.144 10.601 1.244 1.00 95.44 74 CYS A N 1
ATOM 583 C CA . CYS A 1 74 ? 4.908 11.622 1.959 1.00 95.44 74 CYS A CA 1
ATOM 584 C C . CYS A 1 74 ? 4.005 12.705 2.564 1.00 95.44 74 CYS A C 1
ATOM 586 O O . CYS A 1 74 ? 4.150 13.027 3.741 1.00 95.44 74 CYS A O 1
ATOM 588 N N . ALA A 1 75 ? 3.034 13.216 1.801 1.00 94.19 75 ALA A N 1
ATOM 589 C CA . ALA A 1 75 ? 2.083 14.210 2.296 1.00 94.19 75 ALA A CA 1
ATOM 590 C C . ALA A 1 75 ? 1.295 13.683 3.507 1.00 94.19 75 ALA A C 1
ATOM 592 O O . ALA A 1 75 ? 1.227 14.340 4.542 1.00 94.19 75 ALA A O 1
ATOM 593 N N . LYS A 1 76 ? 0.767 12.455 3.430 1.00 93.50 76 LYS A N 1
ATOM 594 C CA . LYS A 1 76 ? 0.021 11.850 4.542 1.00 93.50 76 LYS A CA 1
ATOM 595 C C . LYS A 1 76 ? 0.911 11.509 5.734 1.00 93.50 76 LYS A C 1
ATOM 597 O O . LYS A 1 76 ? 0.487 11.687 6.871 1.00 93.50 76 LYS A O 1
ATOM 602 N N . ALA A 1 77 ? 2.154 11.091 5.507 1.00 95.69 77 ALA A N 1
ATOM 603 C CA . ALA A 1 77 ? 3.122 10.892 6.581 1.00 95.69 77 ALA A CA 1
ATOM 604 C C . ALA A 1 77 ? 3.452 12.204 7.317 1.00 95.69 77 ALA A C 1
ATOM 606 O O . ALA A 1 77 ? 3.582 12.189 8.541 1.00 95.69 77 ALA A O 1
ATOM 607 N N . ALA A 1 78 ? 3.555 13.329 6.600 1.00 96.38 78 ALA A N 1
ATOM 608 C CA . ALA A 1 78 ? 3.758 14.649 7.196 1.00 96.38 78 ALA A CA 1
ATOM 609 C C . ALA A 1 78 ? 2.523 15.104 7.995 1.00 96.38 78 ALA A C 1
ATOM 611 O O . ALA A 1 78 ? 2.658 15.509 9.147 1.00 96.38 78 ALA A O 1
ATOM 612 N N . GLU A 1 79 ? 1.314 14.932 7.446 1.00 95.62 79 GLU A N 1
ATOM 613 C CA . GLU A 1 79 ? 0.051 15.231 8.146 1.00 95.62 79 GLU A CA 1
ATOM 614 C C . GLU A 1 79 ? -0.121 14.430 9.451 1.00 95.62 79 GLU A C 1
ATOM 616 O O . GLU A 1 79 ? -0.725 14.916 10.407 1.00 95.62 79 GLU A O 1
ATOM 621 N N . LEU A 1 80 ? 0.402 13.201 9.497 1.00 96.00 80 LEU A N 1
ATOM 622 C CA . LEU A 1 80 ? 0.423 12.346 10.689 1.00 96.00 80 LEU A CA 1
ATOM 623 C C . LEU A 1 80 ? 1.582 12.664 11.654 1.00 96.00 80 LEU A C 1
ATOM 625 O O . LEU A 1 80 ? 1.667 12.061 12.722 1.00 96.00 80 LEU A O 1
ATOM 629 N N . GLY A 1 81 ? 2.495 13.571 11.290 1.00 97.19 81 GLY A N 1
ATOM 630 C CA . GLY A 1 81 ? 3.672 13.917 12.091 1.00 97.19 81 GLY A CA 1
ATOM 631 C C . GLY A 1 81 ? 4.771 12.845 12.116 1.00 97.19 81 GLY A C 1
ATOM 632 O O . GLY A 1 81 ? 5.609 12.849 13.015 1.00 97.19 81 GLY A O 1
ATOM 633 N N . LEU A 1 82 ? 4.788 11.916 11.154 1.00 97.00 82 LEU A N 1
ATOM 634 C CA . LEU A 1 82 ? 5.788 10.836 11.066 1.00 97.00 82 LEU A CA 1
ATOM 635 C C . LEU A 1 82 ? 7.113 11.298 10.434 1.00 97.00 82 LEU A C 1
ATOM 637 O O . LEU A 1 82 ? 8.171 10.679 10.621 1.00 97.00 82 LEU A O 1
ATOM 641 N N . ILE A 1 83 ? 7.043 12.378 9.660 1.00 97.00 83 ILE A N 1
ATOM 642 C CA . ILE A 1 83 ? 8.164 13.045 8.998 1.00 97.00 83 ILE A CA 1
ATOM 643 C C . ILE A 1 83 ? 7.995 14.561 9.117 1.00 97.00 83 ILE A C 1
ATOM 645 O O . ILE A 1 83 ? 6.925 15.040 9.493 1.00 97.00 83 ILE A O 1
ATOM 649 N N . SER A 1 84 ? 9.045 15.320 8.803 1.00 95.69 84 SER A N 1
ATOM 650 C CA . SER A 1 84 ? 8.935 16.777 8.749 1.00 95.69 84 SER A CA 1
ATOM 651 C C . SER A 1 84 ? 8.235 17.232 7.464 1.00 95.69 84 SER A C 1
ATOM 653 O O . SER A 1 84 ? 8.282 16.542 6.447 1.00 95.69 84 SER A O 1
ATOM 655 N N . GLU A 1 85 ? 7.646 18.429 7.478 1.00 93.25 85 GLU A N 1
ATOM 656 C CA . GLU A 1 85 ? 7.045 19.028 6.276 1.00 93.25 85 GLU A CA 1
ATOM 657 C C . GLU A 1 85 ? 8.069 19.198 5.141 1.00 93.25 85 GLU A C 1
ATOM 659 O O . GLU A 1 85 ? 7.734 19.056 3.969 1.00 93.25 85 GLU A O 1
ATOM 664 N N . ALA A 1 86 ? 9.341 19.439 5.480 1.00 91.00 86 ALA A N 1
ATOM 665 C CA . ALA A 1 86 ? 10.420 19.542 4.501 1.00 91.00 86 ALA A CA 1
ATOM 666 C C . ALA A 1 86 ? 10.674 18.216 3.760 1.00 91.00 86 ALA A C 1
ATOM 668 O O . ALA A 1 86 ? 11.096 18.232 2.605 1.00 91.00 86 ALA A O 1
ATOM 669 N N . ASP A 1 87 ? 10.376 17.080 4.398 1.00 91.81 87 ASP A N 1
ATOM 670 C CA . ASP A 1 87 ? 10.538 15.747 3.817 1.00 91.81 87 ASP A CA 1
ATOM 671 C C . ASP A 1 87 ? 9.321 15.304 2.981 1.00 91.81 87 ASP A C 1
ATOM 673 O O . ASP A 1 87 ? 9.374 14.267 2.316 1.00 91.81 87 ASP A O 1
ATOM 677 N N . SER A 1 88 ? 8.223 16.074 2.971 1.00 90.56 88 SER A N 1
ATOM 678 C CA . SER A 1 88 ? 6.980 15.737 2.250 1.00 90.56 88 SER A CA 1
ATOM 679 C C . SER A 1 88 ? 7.148 15.675 0.719 1.00 90.56 88 SER A C 1
ATOM 681 O O . SER A 1 88 ? 6.321 15.101 0.004 1.00 90.56 88 SER A O 1
ATOM 683 N N . HIS A 1 89 ? 8.246 16.235 0.208 1.00 91.00 89 HIS A N 1
ATOM 684 C CA . HIS A 1 89 ? 8.610 16.258 -1.209 1.00 91.00 89 HIS A CA 1
ATOM 685 C C . HIS A 1 89 ? 9.882 15.467 -1.521 1.00 91.00 89 HIS A C 1
A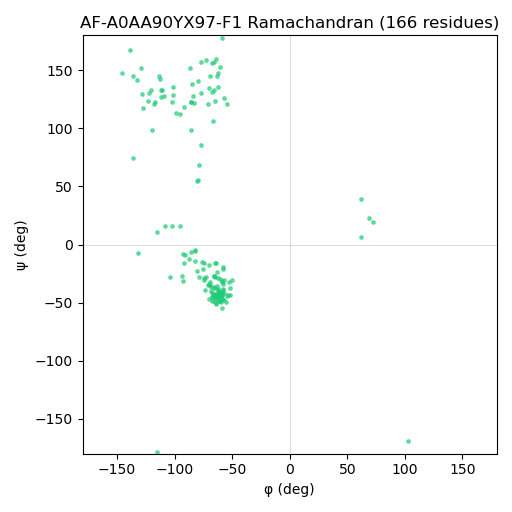TOM 687 O O . HIS A 1 89 ? 10.414 15.563 -2.629 1.00 91.00 89 HIS A O 1
ATOM 693 N N . SER A 1 90 ? 10.375 14.684 -0.561 1.00 90.69 90 SER A N 1
ATOM 694 C CA . SER A 1 90 ? 11.568 13.872 -0.757 1.00 90.69 90 SER A CA 1
ATOM 695 C C . SER A 1 90 ? 11.364 12.836 -1.869 1.00 90.69 90 SER A C 1
ATOM 697 O O . SER A 1 90 ? 10.255 12.307 -2.040 1.00 90.69 90 SER A O 1
ATOM 699 N N . PRO A 1 91 ? 12.429 12.493 -2.621 1.00 93.94 91 PRO A N 1
ATOM 700 C CA . PRO A 1 91 ? 12.419 11.302 -3.466 1.00 93.94 91 PRO A CA 1
ATOM 701 C C . PRO A 1 91 ? 12.163 10.051 -2.614 1.00 93.94 91 PRO A C 1
ATOM 703 O O . PRO A 1 91 ? 12.019 10.133 -1.395 1.00 93.94 91 PRO A O 1
ATOM 706 N N . TYR A 1 92 ? 12.078 8.877 -3.243 1.00 94.50 92 TYR A N 1
ATOM 707 C CA . TYR A 1 92 ? 11.847 7.652 -2.484 1.00 94.50 92 TYR A CA 1
ATOM 708 C C . TYR A 1 92 ? 12.889 7.461 -1.370 1.00 94.50 92 TYR A C 1
ATOM 710 O O . TYR A 1 92 ? 14.089 7.349 -1.626 1.00 94.50 92 TYR A O 1
ATOM 718 N N . GLU A 1 93 ? 12.395 7.381 -0.136 1.00 95.38 93 GLU A N 1
ATOM 719 C CA . GLU A 1 93 ? 13.176 7.187 1.078 1.00 95.38 93 GLU A CA 1
ATOM 720 C C . GLU A 1 93 ? 12.607 6.001 1.857 1.00 95.38 93 GLU A C 1
ATOM 722 O O . GLU A 1 93 ? 11.469 6.028 2.332 1.00 95.38 93 GLU A O 1
ATOM 727 N N . GLU A 1 94 ? 13.423 4.961 2.026 1.00 95.44 94 GLU A N 1
ATOM 728 C CA . GLU A 1 94 ? 13.022 3.699 2.662 1.00 95.44 94 GLU A CA 1
ATOM 729 C C . GLU A 1 94 ? 12.409 3.924 4.046 1.00 95.44 94 GLU A C 1
ATOM 731 O O . GLU A 1 94 ? 11.370 3.359 4.372 1.00 95.44 94 GLU A O 1
ATOM 736 N N . MET A 1 95 ? 13.015 4.798 4.855 1.00 95.75 95 MET A N 1
ATOM 737 C CA . MET A 1 95 ? 12.545 5.041 6.218 1.00 95.75 95 MET A CA 1
ATOM 738 C C . MET A 1 95 ? 11.240 5.833 6.288 1.00 95.75 95 MET A C 1
ATOM 740 O O . MET A 1 95 ? 10.487 5.637 7.238 1.00 95.75 95 MET A O 1
ATOM 744 N N . ILE A 1 96 ? 10.938 6.680 5.300 1.00 96.50 96 ILE A N 1
ATOM 745 C CA . ILE A 1 96 ? 9.628 7.343 5.220 1.00 96.50 96 ILE A CA 1
ATOM 746 C C . ILE A 1 96 ? 8.554 6.289 4.935 1.00 96.50 96 ILE A C 1
ATOM 748 O O . ILE A 1 96 ? 7.534 6.243 5.620 1.00 96.50 96 ILE A O 1
ATOM 752 N N . TYR A 1 97 ? 8.824 5.392 3.982 1.00 95.50 97 TYR A N 1
ATOM 753 C CA . TYR A 1 97 ? 7.931 4.283 3.653 1.00 95.50 97 TYR A CA 1
ATOM 754 C C . TYR A 1 97 ? 7.684 3.375 4.867 1.00 95.50 97 TYR A C 1
ATOM 756 O O . TYR A 1 97 ? 6.537 3.068 5.180 1.00 95.50 97 TYR A O 1
ATOM 764 N N . VAL A 1 98 ? 8.750 2.992 5.579 1.00 96.56 98 VAL A N 1
ATOM 765 C CA . VAL A 1 98 ? 8.673 2.158 6.789 1.00 96.56 98 VAL A CA 1
ATOM 766 C C . VAL A 1 98 ? 7.811 2.818 7.853 1.00 96.56 98 VAL A C 1
ATOM 768 O O . VAL A 1 98 ? 6.828 2.222 8.272 1.00 96.56 98 VAL A O 1
ATOM 771 N N . ARG A 1 99 ? 8.118 4.064 8.238 1.00 96.94 99 ARG A N 1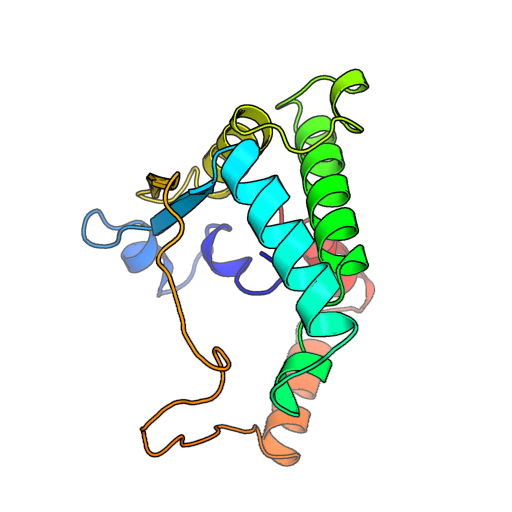
ATOM 772 C CA . ARG A 1 99 ? 7.358 4.776 9.277 1.00 96.94 99 ARG A CA 1
ATOM 773 C C . ARG A 1 99 ? 5.879 4.880 8.932 1.00 96.94 99 ARG A C 1
ATOM 775 O O . ARG A 1 99 ? 5.032 4.707 9.802 1.00 96.94 99 ARG A O 1
ATOM 782 N N . PHE A 1 100 ? 5.572 5.159 7.667 1.00 95.69 100 PHE A N 1
ATOM 783 C CA . PHE A 1 100 ? 4.194 5.249 7.209 1.00 95.69 100 PHE A CA 1
ATOM 784 C C . PHE A 1 100 ? 3.473 3.901 7.323 1.00 95.69 100 PHE A C 1
ATOM 786 O O . PHE A 1 100 ? 2.410 3.839 7.929 1.00 95.69 100 PHE A O 1
ATOM 793 N N . PHE A 1 101 ? 4.052 2.808 6.817 1.00 94.88 101 PHE A N 1
ATOM 794 C CA . PHE A 1 101 ? 3.412 1.489 6.890 1.00 94.88 101 PHE A CA 1
ATOM 795 C C . PHE A 1 101 ? 3.357 0.907 8.306 1.00 94.88 101 PHE A C 1
ATOM 797 O O . PHE A 1 101 ? 2.364 0.268 8.639 1.00 94.88 101 PHE A O 1
ATOM 804 N N . GLU A 1 102 ? 4.356 1.158 9.155 1.00 95.44 102 GLU A N 1
ATOM 805 C CA . GLU A 1 102 ? 4.303 0.801 10.580 1.00 95.44 102 GLU A CA 1
ATOM 806 C C . GLU A 1 102 ? 3.165 1.529 11.295 1.00 95.44 102 GLU A C 1
ATOM 808 O O . GLU A 1 102 ? 2.467 0.923 12.104 1.00 95.44 102 GLU A O 1
ATOM 813 N N . HIS A 1 103 ? 2.933 2.805 10.968 1.00 96.12 103 HIS A N 1
ATOM 814 C CA . HIS A 1 103 ? 1.777 3.528 11.484 1.00 96.12 103 HIS A CA 1
ATOM 815 C C . HIS A 1 103 ? 0.466 2.910 10.991 1.00 96.12 103 HIS A C 1
ATOM 817 O O . HIS A 1 103 ? -0.389 2.598 11.812 1.00 96.12 103 HIS A O 1
ATOM 823 N N . LEU A 1 104 ? 0.321 2.690 9.679 1.00 94.38 104 LEU A N 1
ATOM 824 C CA . LEU A 1 104 ? -0.896 2.110 9.099 1.00 94.38 104 LEU A CA 1
ATOM 825 C C . LEU A 1 104 ? -1.223 0.729 9.681 1.00 94.38 104 LEU A C 1
ATOM 827 O O . LEU A 1 104 ? -2.380 0.413 9.918 1.00 94.38 104 LEU A O 1
ATOM 831 N N . LEU A 1 105 ? -0.207 -0.097 9.921 1.00 94.62 105 LEU A N 1
ATOM 832 C CA . LEU A 1 105 ? -0.363 -1.468 10.406 1.00 94.62 105 LEU A CA 1
ATOM 833 C C . LEU A 1 105 ? -0.228 -1.588 11.931 1.00 94.62 105 LEU A C 1
ATOM 835 O O . LEU A 1 105 ? -0.061 -2.691 12.439 1.00 94.62 105 LEU A O 1
ATOM 839 N N . ARG A 1 106 ? -0.322 -0.484 12.681 1.00 94.25 106 ARG A N 1
ATOM 840 C CA . ARG A 1 106 ? -0.130 -0.458 14.144 1.00 94.25 106 ARG A CA 1
ATOM 841 C C . ARG A 1 106 ? -1.064 -1.381 14.940 1.00 94.25 106 ARG A C 1
ATOM 843 O O . ARG A 1 106 ? -0.749 -1.707 16.079 1.00 94.25 106 ARG A O 1
ATOM 850 N N . HIS A 1 107 ? -2.198 -1.771 14.356 1.00 93.75 107 HIS A N 1
ATOM 851 C CA . HIS A 1 107 ? -3.188 -2.686 14.947 1.00 93.75 107 HIS A CA 1
ATOM 852 C C . HIS A 1 107 ? -3.100 -4.104 14.369 1.00 93.75 107 HIS A C 1
ATOM 854 O O . HIS A 1 107 ? -4.051 -4.877 14.466 1.00 93.75 107 HIS A O 1
ATOM 860 N N . ARG A 1 108 ? -1.997 -4.435 13.691 1.00 94.94 108 ARG A N 1
ATOM 861 C CA . ARG A 1 108 ? -1.784 -5.708 12.999 1.00 94.94 108 ARG A CA 1
ATOM 862 C C . ARG A 1 108 ? -0.452 -6.322 13.414 1.00 94.94 108 ARG A C 1
ATOM 864 O O . ARG A 1 108 ? 0.514 -5.613 13.695 1.00 94.94 108 ARG A O 1
ATOM 871 N N . ASN A 1 109 ? -0.369 -7.648 13.357 1.00 95.12 109 ASN A N 1
ATOM 872 C CA . ASN A 1 109 ? 0.899 -8.363 13.495 1.00 95.12 109 ASN A CA 1
ATOM 873 C C . ASN A 1 109 ? 1.677 -8.247 12.181 1.00 95.12 109 ASN A C 1
ATOM 875 O O . ASN A 1 109 ? 1.538 -9.070 11.277 1.00 95.12 109 ASN A O 1
ATOM 879 N N . ALA A 1 110 ? 2.434 -7.161 12.036 1.00 95.44 110 ALA A N 1
ATOM 880 C CA . ALA A 1 110 ? 3.085 -6.808 10.784 1.00 95.44 110 ALA A CA 1
ATOM 881 C C . ALA A 1 110 ? 4.578 -7.155 10.761 1.00 95.44 110 ALA A C 1
ATOM 883 O O . ALA A 1 110 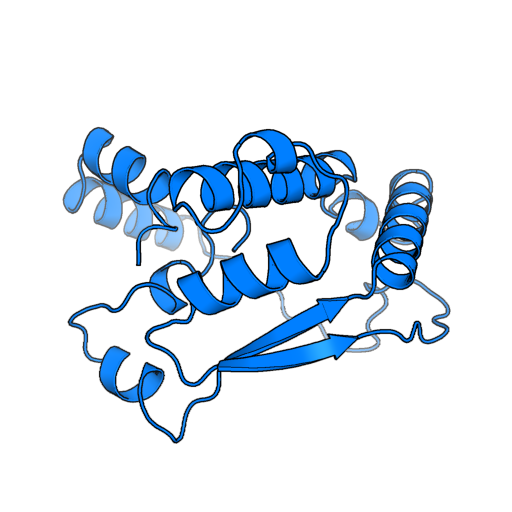? 5.322 -6.849 11.691 1.00 95.44 110 ALA A O 1
ATOM 884 N N . ILE A 1 111 ? 5.033 -7.732 9.647 1.00 96.38 111 ILE A N 1
ATOM 885 C CA . ILE A 1 111 ? 6.440 -8.012 9.370 1.00 96.38 111 ILE A CA 1
ATOM 886 C C . ILE A 1 111 ? 6.891 -7.208 8.154 1.00 96.38 111 ILE A C 1
ATOM 888 O O . ILE A 1 111 ? 6.372 -7.334 7.041 1.00 96.38 111 ILE A O 1
ATOM 892 N N . ARG A 1 112 ? 7.931 -6.410 8.380 1.00 96.12 112 ARG A N 1
ATOM 893 C CA . ARG A 1 112 ? 8.694 -5.741 7.333 1.00 96.12 112 ARG A CA 1
ATOM 894 C C . ARG A 1 112 ? 9.636 -6.733 6.663 1.00 96.12 112 ARG A C 1
ATOM 896 O O . ARG A 1 112 ? 10.448 -7.356 7.343 1.00 96.12 112 ARG A O 1
ATOM 903 N N . ILE A 1 113 ? 9.629 -6.782 5.334 1.00 96.88 113 ILE A N 1
ATOM 904 C CA . ILE A 1 113 ? 10.644 -7.512 4.564 1.00 96.88 113 ILE A CA 1
ATOM 905 C C . ILE A 1 113 ? 11.417 -6.533 3.687 1.00 96.88 113 ILE A C 1
ATOM 907 O O . ILE A 1 113 ? 10.839 -5.843 2.852 1.00 96.88 113 ILE A O 1
ATOM 911 N N . GLY A 1 114 ? 12.734 -6.459 3.878 1.00 95.75 114 GLY A N 1
ATOM 912 C CA . GLY A 1 114 ? 13.613 -5.729 2.968 1.00 95.75 114 GLY A CA 1
ATOM 913 C C . GLY A 1 114 ? 13.719 -6.458 1.632 1.00 95.75 114 GLY A C 1
ATOM 914 O O . GLY A 1 114 ? 13.899 -7.673 1.608 1.00 95.75 114 GLY A O 1
ATOM 915 N N . VAL A 1 115 ? 13.605 -5.723 0.530 1.00 94.31 115 VAL A N 1
ATOM 916 C CA . VAL A 1 115 ? 13.771 -6.266 -0.820 1.00 94.31 115 VAL A CA 1
ATOM 917 C C . VAL A 1 115 ? 14.864 -5.472 -1.517 1.00 94.31 115 VAL A C 1
ATOM 919 O O . VAL A 1 115 ? 14.784 -4.252 -1.629 1.00 94.31 115 VAL A O 1
ATOM 922 N N . ASP A 1 116 ? 15.895 -6.154 -1.988 1.00 93.88 116 ASP A N 1
ATOM 923 C CA . ASP A 1 116 ? 17.069 -5.536 -2.614 1.00 93.88 116 ASP A CA 1
ATOM 924 C C . ASP A 1 116 ? 17.457 -6.188 -3.948 1.00 93.88 116 ASP A C 1
ATOM 926 O O . ASP A 1 116 ? 18.310 -5.673 -4.670 1.00 93.88 116 ASP A O 1
ATOM 930 N N . THR A 1 117 ? 16.807 -7.296 -4.298 1.00 90.00 117 THR A N 1
ATOM 931 C CA . THR A 1 117 ? 17.213 -8.162 -5.400 1.00 90.00 117 THR A CA 1
ATOM 932 C C . THR A 1 117 ? 16.207 -8.096 -6.545 1.00 90.00 117 THR A C 1
ATOM 934 O O . THR A 1 117 ? 15.000 -8.224 -6.341 1.00 90.00 117 THR A O 1
ATOM 937 N N . ILE A 1 118 ? 16.715 -7.938 -7.771 1.00 84.62 118 ILE A N 1
ATOM 938 C CA . ILE A 1 118 ? 15.950 -8.138 -9.009 1.00 84.62 118 ILE A CA 1
ATOM 939 C C . ILE A 1 118 ? 16.340 -9.491 -9.581 1.00 84.62 118 ILE A C 1
ATOM 941 O O . ILE A 1 118 ? 17.508 -9.724 -9.890 1.00 84.62 118 ILE A O 1
ATOM 945 N N . TYR A 1 119 ? 15.352 -10.356 -9.776 1.00 84.19 119 TYR A N 1
ATOM 946 C CA . TYR A 1 119 ? 15.540 -11.591 -10.523 1.00 84.19 119 TYR A CA 1
ATOM 947 C C . TYR A 1 119 ? 15.369 -11.330 -12.016 1.00 84.19 119 TYR A C 1
ATOM 949 O O . TYR A 1 119 ? 14.478 -10.593 -12.441 1.00 84.19 119 TYR A O 1
ATOM 957 N N . SER A 1 120 ? 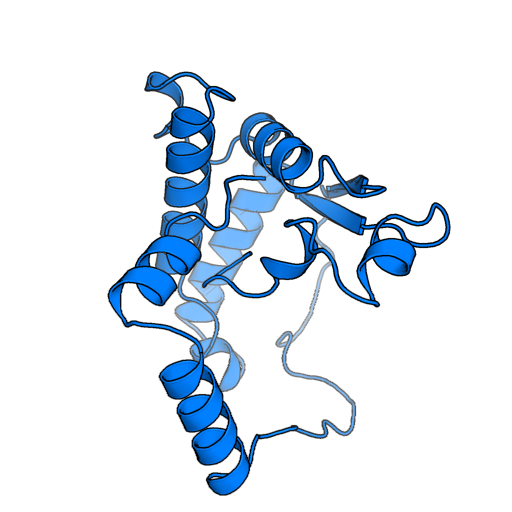16.238 -11.936 -12.820 1.00 77.69 120 SER A N 1
ATOM 958 C CA . SER A 1 120 ? 16.131 -11.881 -14.273 1.00 77.69 120 SER A CA 1
ATOM 959 C C . SER A 1 120 ? 14.859 -12.603 -14.716 1.00 77.69 120 SER A C 1
ATOM 961 O O . SER A 1 120 ? 14.677 -13.780 -14.416 1.00 77.69 120 SER A O 1
ATOM 963 N N . ASN A 1 121 ? 13.996 -11.903 -15.444 1.00 70.44 121 ASN A N 1
ATOM 964 C CA . ASN A 1 121 ? 12.834 -12.469 -16.120 1.00 70.44 121 ASN A CA 1
ATOM 965 C C . ASN A 1 121 ? 13.061 -12.339 -17.637 1.00 70.44 121 ASN A C 1
ATOM 967 O O . ASN A 1 121 ? 13.646 -11.355 -18.102 1.00 70.44 121 ASN A O 1
ATOM 971 N N . ALA A 1 122 ? 12.589 -13.334 -18.391 1.00 70.88 122 ALA A N 1
ATOM 972 C CA . ALA A 1 122 ? 12.342 -13.204 -19.820 1.00 70.88 122 ALA A CA 1
ATOM 973 C C . ALA A 1 122 ? 10.826 -13.249 -20.076 1.00 70.88 122 ALA A C 1
ATOM 975 O O . ALA A 1 122 ? 10.160 -14.149 -19.572 1.00 70.88 122 ALA A O 1
ATOM 976 N N . GLY A 1 123 ? 10.310 -12.318 -20.885 1.00 77.62 123 GLY A N 1
ATOM 977 C CA . GLY A 1 123 ? 8.885 -12.239 -21.241 1.00 77.62 123 GLY A CA 1
ATOM 978 C C . GLY A 1 123 ? 8.116 -11.146 -20.495 1.00 77.62 123 GLY A C 1
ATOM 979 O O . GLY A 1 123 ? 8.716 -10.259 -19.880 1.00 77.62 123 GLY A O 1
ATOM 980 N N . SER A 1 124 ? 6.789 -11.172 -20.614 1.00 81.62 124 SER A N 1
ATOM 981 C CA . SER A 1 124 ? 5.887 -10.321 -19.838 1.00 81.62 124 SER A CA 1
ATOM 982 C C . SER A 1 124 ? 5.538 -10.968 -18.498 1.00 81.62 124 SER A C 1
ATOM 984 O O . SER A 1 124 ? 5.470 -12.188 -18.386 1.00 81.62 124 SER A O 1
ATOM 986 N N . ALA A 1 125 ? 5.240 -10.161 -17.475 1.00 79.06 125 ALA A N 1
ATOM 987 C CA . ALA A 1 125 ? 4.639 -10.667 -16.233 1.00 79.06 125 ALA A CA 1
ATOM 988 C C . ALA A 1 125 ? 3.223 -11.244 -16.444 1.00 79.06 125 ALA A C 1
ATOM 990 O O . ALA A 1 125 ? 2.718 -11.955 -15.579 1.00 79.06 125 ALA A O 1
ATOM 991 N N . HIS A 1 126 ? 2.603 -10.931 -17.584 1.00 81.94 126 HIS A N 1
ATOM 992 C CA . HIS A 1 126 ? 1.283 -11.414 -17.984 1.00 81.94 126 HIS A CA 1
ATOM 993 C C . HIS A 1 126 ? 1.342 -12.693 -18.836 1.00 81.94 126 HIS A C 1
ATOM 995 O O . HIS A 1 126 ? 0.307 -13.312 -19.060 1.00 81.94 126 HIS A O 1
ATOM 1001 N N . ASP A 1 127 ? 2.536 -13.135 -19.254 1.00 83.06 127 ASP A N 1
ATOM 1002 C CA . ASP A 1 127 ? 2.734 -14.402 -19.974 1.00 83.06 127 ASP A CA 1
ATOM 1003 C C . ASP A 1 127 ? 2.719 -15.581 -18.984 1.00 83.06 127 ASP A C 1
ATOM 1005 O O . ASP A 1 127 ? 3.738 -16.213 -18.697 1.00 83.06 127 ASP A O 1
ATOM 1009 N N . LEU A 1 128 ? 1.552 -15.848 -18.398 1.00 80.50 128 LEU A N 1
ATOM 1010 C CA . LEU A 1 128 ? 1.359 -16.948 -17.459 1.00 80.50 128 LEU A CA 1
ATOM 1011 C C . LEU A 1 128 ? 1.047 -18.243 -18.217 1.00 80.50 128 LEU A C 1
ATOM 1013 O O . LEU A 1 128 ? 0.047 -18.327 -18.926 1.00 80.50 128 LEU A O 1
ATOM 1017 N N . ASP A 1 129 ? 1.858 -19.283 -18.007 1.00 76.19 129 ASP A N 1
ATOM 1018 C CA . ASP A 1 129 ? 1.598 -20.642 -18.514 1.00 76.19 129 ASP A CA 1
ATOM 1019 C C . ASP A 1 129 ? 0.584 -21.373 -17.613 1.00 76.19 129 ASP A C 1
ATOM 1021 O O . ASP A 1 129 ? 0.855 -22.404 -16.994 1.00 76.19 129 ASP A O 1
ATOM 1025 N N . ALA A 1 130 ? -0.581 -20.751 -17.433 1.00 78.75 130 ALA A N 1
ATOM 1026 C CA . ALA A 1 130 ? -1.665 -21.248 -16.603 1.00 78.75 130 ALA A CA 1
ATOM 1027 C C . ALA A 1 130 ? -3.016 -20.865 -17.210 1.00 78.75 130 ALA A C 1
ATOM 1029 O O . ALA A 1 130 ? -3.177 -19.793 -17.790 1.00 78.75 130 ALA A O 1
ATOM 1030 N N . ASN A 1 131 ? -4.021 -21.723 -17.024 1.00 79.06 131 ASN A N 1
ATOM 1031 C CA . ASN A 1 131 ? -5.399 -21.360 -17.338 1.00 79.06 131 ASN A CA 1
ATOM 1032 C C . ASN A 1 131 ? -5.853 -20.262 -16.369 1.00 79.06 131 ASN A C 1
ATOM 1034 O O . ASN A 1 131 ? -6.105 -20.531 -15.193 1.00 79.06 131 ASN A O 1
ATOM 1038 N N . VAL A 1 132 ? -5.947 -19.031 -16.866 1.00 78.19 132 VAL A N 1
ATOM 1039 C CA . VAL A 1 132 ? -6.441 -17.887 -16.099 1.00 78.19 132 VAL A CA 1
ATOM 1040 C C . VAL A 1 132 ? -7.966 -17.884 -16.146 1.00 78.19 132 VAL A C 1
ATOM 1042 O O . VAL A 1 132 ? -8.564 -17.835 -17.219 1.00 78.19 132 VAL A O 1
ATOM 1045 N N . LEU A 1 133 ? -8.599 -17.934 -14.974 1.00 81.19 133 LEU A N 1
ATOM 1046 C CA . LEU A 1 133 ? -10.025 -17.668 -14.826 1.00 81.19 133 LEU A CA 1
ATOM 1047 C C . LEU A 1 133 ? -10.191 -16.226 -14.343 1.00 81.19 133 LEU A C 1
ATOM 1049 O O . LEU A 1 133 ? -9.789 -15.893 -13.229 1.00 81.19 133 LEU A O 1
ATOM 1053 N N . GLU A 1 134 ? -10.759 -15.371 -15.188 1.00 80.44 134 GLU A N 1
ATOM 1054 C CA . GLU A 1 134 ? -11.050 -13.985 -14.829 1.00 80.44 134 GLU A CA 1
ATOM 1055 C C . GLU A 1 134 ? -12.417 -13.910 -14.139 1.00 80.44 134 GLU A C 1
ATOM 1057 O O . GLU A 1 134 ? -13.434 -14.335 -14.689 1.00 80.44 134 GLU A O 1
ATOM 1062 N N . LEU A 1 135 ? -12.437 -13.386 -12.912 1.00 86.25 135 LEU A N 1
ATOM 1063 C CA . LEU A 1 135 ? -13.669 -13.096 -12.188 1.00 86.25 135 LEU A CA 1
ATOM 1064 C C . LEU A 1 135 ? -14.075 -11.651 -12.467 1.00 86.25 135 LEU A C 1
ATOM 1066 O O . LEU A 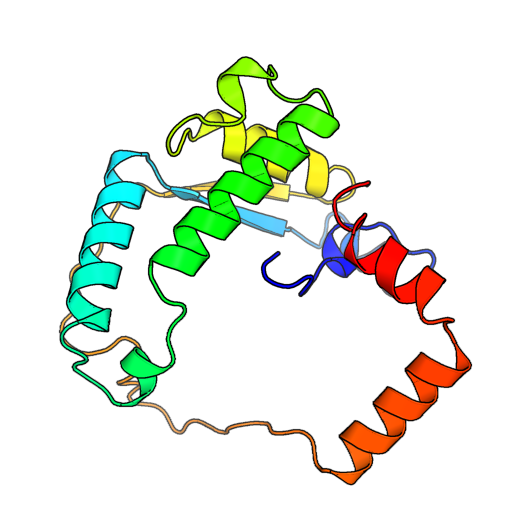1 135 ? -13.363 -10.715 -12.106 1.00 86.25 135 LEU A O 1
ATOM 1070 N N . SER A 1 136 ? -15.242 -11.475 -13.076 1.00 88.69 136 SER A N 1
ATOM 1071 C CA . SER A 1 136 ? -15.860 -10.170 -13.292 1.00 88.69 136 SER A CA 1
ATOM 1072 C 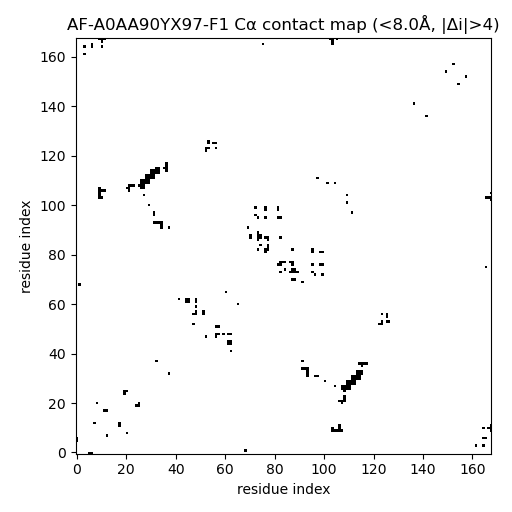C . SER A 1 136 ? -17.224 -10.133 -12.619 1.00 88.69 136 SER A C 1
ATOM 1074 O O . SER A 1 136 ? -18.027 -11.042 -12.832 1.00 88.69 136 SER A O 1
ATOM 1076 N N . ALA A 1 137 ? -17.506 -9.070 -11.869 1.00 90.38 137 ALA A N 1
ATOM 1077 C CA . ALA A 1 137 ? -18.848 -8.838 -11.352 1.00 90.38 137 ALA A CA 1
ATOM 1078 C C . ALA A 1 137 ? -19.835 -8.643 -12.514 1.00 90.38 137 ALA A C 1
ATOM 1080 O O . ALA A 1 137 ? -19.560 -7.919 -13.477 1.00 90.38 137 ALA A O 1
ATOM 1081 N N . SER A 1 138 ? -20.995 -9.282 -12.422 1.00 95.12 138 SER A N 1
ATOM 1082 C CA . SER A 1 138 ? -22.111 -9.071 -13.334 1.00 95.12 138 SER A CA 1
ATOM 1083 C C . SER A 1 138 ? -22.697 -7.661 -13.164 1.00 95.12 138 SER A C 1
ATOM 1085 O O . SER A 1 138 ? -22.603 -7.061 -12.090 1.00 95.12 138 SER A O 1
ATOM 1087 N N . PRO A 1 139 ? -23.365 -7.109 -14.194 1.00 95.88 139 PRO A N 1
ATOM 1088 C CA . PRO A 1 139 ? -24.025 -5.811 -14.076 1.00 95.88 139 PRO A CA 1
ATOM 1089 C C . PRO A 1 139 ? -25.064 -5.740 -12.948 1.00 95.88 139 PRO A C 1
ATOM 1091 O O . PRO A 1 139 ? -25.287 -4.663 -12.402 1.00 95.88 139 PRO A O 1
ATOM 1094 N N . ASP A 1 140 ? -25.714 -6.860 -12.621 1.00 96.69 140 ASP A N 1
ATOM 1095 C CA . ASP A 1 140 ? -26.658 -6.955 -11.504 1.00 96.69 140 ASP A CA 1
ATOM 1096 C C . ASP A 1 140 ? -25.948 -6.865 -10.152 1.00 96.69 140 ASP A C 1
ATOM 1098 O O . ASP A 1 140 ? -26.356 -6.066 -9.314 1.00 96.69 140 ASP A O 1
ATOM 1102 N N . GLU A 1 141 ? -24.849 -7.601 -9.961 1.00 96.19 141 GLU A N 1
ATOM 1103 C CA . GLU A 1 141 ? -24.042 -7.523 -8.733 1.00 96.19 141 GLU A CA 1
ATOM 1104 C C . GLU A 1 141 ? -23.515 -6.105 -8.503 1.00 96.19 141 GLU A C 1
ATOM 1106 O O . GLU A 1 141 ? -23.629 -5.577 -7.399 1.00 96.19 141 GLU A O 1
ATOM 1111 N N . VAL A 1 142 ? -23.018 -5.447 -9.558 1.00 95.06 142 VAL A N 1
ATOM 1112 C CA . VAL A 1 142 ? -22.559 -4.052 -9.472 1.00 95.06 142 VAL A CA 1
ATOM 1113 C C . VAL A 1 142 ? -23.694 -3.123 -9.041 1.00 95.06 142 VAL A C 1
ATOM 1115 O O . VAL A 1 142 ? -23.490 -2.277 -8.173 1.00 95.06 142 VAL A O 1
ATOM 1118 N N . ARG A 1 143 ? -24.897 -3.275 -9.611 1.00 96.38 143 ARG A N 1
ATOM 1119 C CA . ARG A 1 143 ? -26.057 -2.456 -9.227 1.00 96.38 143 ARG A CA 1
ATOM 1120 C C . ARG A 1 143 ? -26.459 -2.669 -7.772 1.00 96.38 143 ARG A C 1
ATOM 1122 O O . ARG A 1 143 ? -26.730 -1.685 -7.092 1.00 96.38 143 ARG A O 1
ATOM 1129 N N . CYS A 1 144 ? -26.499 -3.917 -7.308 1.00 96.25 144 CYS A N 1
ATOM 1130 C CA . CYS A 1 144 ? -26.844 -4.231 -5.923 1.00 96.25 144 CYS A CA 1
ATOM 1131 C C . CYS A 1 144 ? -25.847 -3.597 -4.948 1.00 96.25 144 CYS A C 1
ATOM 1133 O O . CYS A 1 144 ? -26.266 -2.893 -4.035 1.00 96.25 144 CYS A O 1
ATOM 1135 N N . VAL A 1 145 ? -24.543 -3.757 -5.193 1.00 91.75 145 VAL A N 1
ATOM 1136 C CA . VAL A 1 145 ? -23.497 -3.179 -4.334 1.00 91.75 145 VAL A CA 1
ATOM 1137 C C . VAL A 1 145 ? -23.563 -1.650 -4.320 1.00 91.75 145 VAL A C 1
ATOM 1139 O O . VAL A 1 145 ? -23.450 -1.046 -3.258 1.00 91.75 145 VAL A O 1
ATOM 1142 N N . ILE A 1 146 ? -23.785 -1.003 -5.472 1.00 92.06 146 ILE A N 1
ATOM 1143 C CA . ILE A 1 146 ? -23.942 0.461 -5.517 1.00 92.06 146 ILE A CA 1
ATOM 1144 C C . ILE A 1 146 ? -25.153 0.901 -4.685 1.00 92.06 146 ILE A C 1
ATOM 1146 O O . ILE A 1 146 ? -25.023 1.817 -3.878 1.00 92.06 146 ILE A O 1
ATOM 1150 N N . ALA A 1 147 ? -26.298 0.229 -4.829 1.00 94.50 147 ALA A N 1
ATOM 1151 C CA . ALA A 1 147 ? -27.499 0.561 -4.067 1.00 94.50 147 ALA A CA 1
ATOM 1152 C C . ALA A 1 147 ? -27.307 0.371 -2.551 1.00 94.50 147 ALA A C 1
ATOM 1154 O O . ALA A 1 147 ? -27.830 1.156 -1.763 1.00 94.50 147 ALA A O 1
ATOM 1155 N N . GLU A 1 148 ? -26.546 -0.642 -2.131 1.00 93.38 148 GLU A N 1
ATOM 1156 C CA . GLU A 1 148 ? -26.184 -0.849 -0.724 1.00 93.38 148 GLU A CA 1
ATOM 1157 C C . GLU A 1 148 ? -25.308 0.288 -0.186 1.00 93.38 148 GLU A C 1
ATOM 1159 O O . GLU A 1 148 ? -25.580 0.809 0.896 1.00 93.38 148 GLU A O 1
ATOM 1164 N N . VAL A 1 149 ? -24.300 0.722 -0.952 1.00 89.81 149 VAL A N 1
ATOM 1165 C CA . VAL A 1 149 ? -23.437 1.853 -0.574 1.00 89.81 149 VAL A CA 1
ATOM 1166 C C . VAL A 1 149 ? -24.245 3.150 -0.476 1.00 89.81 149 VAL A C 1
ATOM 1168 O O . VAL A 1 149 ? -24.119 3.864 0.515 1.00 89.81 149 VAL A O 1
ATOM 1171 N N . GLU A 1 150 ? -25.111 3.433 -1.451 1.00 93.31 150 GLU A N 1
ATOM 1172 C CA . GLU A 1 150 ? -25.974 4.627 -1.463 1.00 93.31 150 GLU A CA 1
ATOM 1173 C C . GLU A 1 150 ? -27.018 4.624 -0.334 1.00 93.31 150 GLU A C 1
ATOM 1175 O O . GLU A 1 150 ? -27.444 5.686 0.120 1.00 93.31 150 GLU A O 1
ATOM 1180 N N . ALA A 1 151 ? -27.432 3.445 0.139 1.00 94.44 151 ALA A N 1
ATOM 1181 C CA . ALA A 1 151 ? -28.323 3.317 1.289 1.00 94.44 151 ALA A CA 1
ATOM 1182 C C . ALA A 1 151 ? -27.593 3.490 2.632 1.00 94.44 151 ALA A C 1
ATOM 1184 O O . ALA A 1 151 ? -28.217 3.893 3.615 1.00 94.44 151 ALA A O 1
ATOM 1185 N N . ALA A 1 152 ? -26.299 3.162 2.685 1.00 90.81 152 ALA A N 1
ATOM 1186 C CA . ALA A 1 152 ? -25.500 3.179 3.906 1.00 90.81 152 ALA A CA 1
ATOM 1187 C C . ALA A 1 152 ? -24.745 4.499 4.135 1.00 90.81 152 ALA A C 1
ATOM 1189 O O . ALA A 1 152 ? -24.489 4.843 5.288 1.00 90.81 152 ALA A O 1
ATOM 1190 N N . PHE A 1 153 ? -24.403 5.236 3.074 1.00 90.69 153 PHE A N 1
ATOM 1191 C CA . PHE A 1 153 ? -23.565 6.433 3.153 1.00 90.69 153 PHE A CA 1
ATOM 1192 C C . PHE A 1 153 ? -24.149 7.605 2.368 1.00 90.69 153 PHE A C 1
ATOM 1194 O O . PHE A 1 153 ? -24.615 7.461 1.238 1.00 90.69 153 PHE A O 1
ATOM 1201 N N . THR A 1 154 ? -24.020 8.806 2.928 1.00 94.12 154 THR A N 1
ATOM 1202 C CA . THR A 1 154 ? -24.080 10.035 2.129 1.00 94.12 154 THR A CA 1
ATOM 1203 C C . THR A 1 154 ? -22.807 10.203 1.292 1.00 94.12 154 THR A C 1
ATOM 1205 O O . THR A 1 154 ? -21.749 9.650 1.609 1.00 94.12 154 THR A O 1
ATOM 1208 N N . VAL A 1 155 ? -22.880 11.006 0.224 1.00 91.06 155 VAL A N 1
ATOM 1209 C CA . VAL A 1 155 ? -21.712 11.320 -0.621 1.00 91.06 155 VAL A CA 1
ATOM 1210 C C . VAL A 1 155 ? -20.600 11.962 0.211 1.00 91.06 155 VAL A C 1
ATOM 1212 O O . VAL A 1 155 ? -19.420 11.666 0.015 1.00 91.06 155 VAL A O 1
ATOM 1215 N N . GLU A 1 156 ? -20.966 12.816 1.163 1.00 93.06 156 GLU A N 1
ATOM 1216 C CA . GLU A 1 156 ? -20.039 13.498 2.059 1.00 93.06 156 GLU A CA 1
ATOM 1217 C C . GLU A 1 156 ? -19.327 12.519 3.000 1.00 93.06 156 GLU A C 1
ATOM 1219 O O . GLU A 1 156 ? -18.112 12.616 3.177 1.00 93.06 156 GLU A O 1
ATOM 1224 N N . GLU A 1 157 ? -20.052 11.557 3.577 1.00 90.69 157 GLU A N 1
ATOM 1225 C CA . GLU A 1 157 ? -19.468 10.525 4.442 1.00 90.69 157 GLU A CA 1
ATOM 1226 C C . GLU A 1 157 ? -18.527 9.611 3.664 1.00 90.69 157 GLU A C 1
ATOM 1228 O O . GLU A 1 157 ? -17.381 9.437 4.075 1.00 90.69 157 GLU A O 1
ATOM 1233 N N . ALA A 1 158 ? -18.960 9.110 2.504 1.00 87.75 158 ALA A N 1
ATOM 1234 C CA . ALA A 1 158 ? -18.122 8.269 1.655 1.00 87.75 158 ALA A CA 1
ATOM 1235 C C . ALA A 1 158 ? -16.848 9.007 1.210 1.00 87.75 158 ALA A C 1
ATOM 1237 O O . ALA A 1 158 ? -15.752 8.448 1.250 1.00 87.75 158 ALA A O 1
ATOM 1238 N N . THR A 1 159 ? -16.967 10.286 0.838 1.00 89.19 159 THR A N 1
ATOM 1239 C CA . THR A 1 159 ? -15.812 11.118 0.464 1.00 89.19 159 THR A CA 1
ATOM 1240 C C . THR A 1 159 ? -14.851 11.274 1.634 1.00 89.19 159 THR A C 1
ATOM 1242 O O . THR A 1 159 ? -13.650 11.062 1.476 1.00 89.19 159 THR A O 1
ATOM 1245 N N . ARG A 1 160 ? -15.366 11.597 2.824 1.00 89.25 160 ARG A N 1
ATOM 1246 C CA . ARG A 1 160 ? -14.544 11.745 4.028 1.00 89.25 160 ARG A CA 1
ATOM 1247 C C . ARG A 1 160 ? -13.796 10.455 4.352 1.00 89.25 160 ARG A C 1
ATOM 1249 O O . ARG A 1 160 ? -12.616 10.526 4.697 1.00 89.25 160 ARG A O 1
ATOM 1256 N N . ASP A 1 161 ? -14.455 9.307 4.258 1.00 86.38 161 ASP A N 1
ATOM 1257 C CA . ASP A 1 161 ? -13.853 8.018 4.594 1.00 86.38 161 ASP A CA 1
ATOM 1258 C C . ASP A 1 161 ? -12.764 7.645 3.572 1.00 86.38 161 ASP A C 1
ATOM 1260 O O . ASP A 1 161 ? -11.662 7.243 3.956 1.00 86.38 161 ASP A O 1
ATOM 1264 N N . VAL A 1 162 ? -13.005 7.911 2.281 1.00 86.50 162 VAL A N 1
ATOM 1265 C CA . VAL A 1 162 ? -11.998 7.781 1.212 1.00 86.50 162 VAL A CA 1
ATOM 1266 C C . VAL A 1 162 ? -10.822 8.731 1.416 1.00 86.50 162 VAL A C 1
ATOM 1268 O O . VAL A 1 162 ? -9.684 8.358 1.151 1.00 86.50 162 VAL A O 1
ATOM 1271 N N . GLU A 1 163 ? -11.047 9.957 1.878 1.00 87.88 163 GLU A N 1
ATOM 1272 C CA . GLU A 1 163 ? -9.970 10.923 2.096 1.00 87.88 163 GLU A CA 1
ATOM 1273 C C . GLU A 1 163 ? -9.139 10.613 3.342 1.00 87.88 163 GLU A C 1
ATOM 1275 O O . GLU A 1 163 ? -7.953 10.933 3.357 1.00 87.88 163 GLU A O 1
ATOM 1280 N N . ASN A 1 164 ? -9.725 9.982 4.364 1.00 89.06 164 ASN A N 1
ATOM 1281 C CA . ASN A 1 164 ? -9.106 9.773 5.678 1.00 89.06 164 ASN A CA 1
ATOM 1282 C C . ASN A 1 164 ? -8.687 8.326 5.958 1.00 89.06 164 ASN A C 1
ATOM 1284 O O . ASN A 1 164 ? -8.370 7.992 7.098 1.00 89.06 164 ASN A O 1
ATOM 1288 N N . TRP A 1 165 ? -8.611 7.484 4.929 1.00 88.31 165 TRP A N 1
ATOM 1289 C CA . TRP A 1 165 ? -8.274 6.062 5.043 1.00 88.31 165 TRP A CA 1
ATOM 1290 C C . TRP A 1 165 ? -7.009 5.752 5.864 1.00 88.31 165 TRP A C 1
ATOM 1292 O O . TRP A 1 165 ? -6.915 4.710 6.505 1.00 88.31 165 TRP A O 1
ATOM 1302 N N . TYR A 1 166 ? -6.031 6.662 5.855 1.00 89.88 166 TYR A N 1
ATOM 1303 C CA . TYR A 1 166 ? -4.732 6.526 6.524 1.00 89.88 166 TYR A CA 1
ATOM 1304 C C . TYR A 1 166 ? -4.759 6.880 8.018 1.00 89.88 166 TYR A C 1
ATOM 1306 O O . TYR A 1 166 ? -3.733 6.759 8.687 1.00 89.88 166 TYR A O 1
ATOM 1314 N N . ARG A 1 167 ? -5.891 7.365 8.542 1.00 90.25 167 ARG A N 1
ATOM 1315 C CA . ARG A 1 167 ? -6.057 7.689 9.962 1.00 90.25 167 ARG A CA 1
ATOM 1316 C C . ARG A 1 167 ? -6.479 6.425 10.713 1.00 90.25 167 ARG A C 1
ATOM 1318 O O . ARG A 1 167 ? -7.654 6.068 10.687 1.00 90.25 167 ARG A O 1
ATOM 1325 N N . VAL A 1 168 ? -5.506 5.766 11.351 1.00 87.31 168 VAL A N 1
ATOM 1326 C CA . VAL A 1 168 ? -5.657 4.482 12.068 1.00 87.31 168 VAL A CA 1
ATOM 1327 C C . VAL A 1 168 ? -5.356 4.558 13.566 1.00 87.31 168 VAL A C 1
ATOM 1329 O O . VAL A 1 168 ? -4.455 5.315 14.011 1.00 87.31 168 VAL A O 1
#

pLDDT: mean 89.64, std 7.39, range [55.75, 97.19]

Foldseek 3Di:
DAQLPCLVLLDQDPDPCNCVQLDPVHEAEDEQEDPVRVVVVLVVLQVCCVPPLDPCSVVDDHSVSVVVVLLVLLVVCCVVVVDPPVCSNPDDDRSSVVSLVCLSNVSGNYDYDYDYDDDDDDGDPPPDPDDDDDDDDDPVNVVVVVVVPVVVDDPVRVVVCSVCSSPD

Solvent-accessible surface area (backbone atoms only — not comparable to full-atom values): 10236 Å² total; per-residue (Å²): 114,68,92,67,47,68,37,73,79,39,37,91,53,101,55,91,58,38,65,56,55,51,26,92,89,28,74,47,76,45,80,44,51,34,60,69,42,48,54,51,52,52,51,50,48,50,50,37,57,77,55,53,87,42,83,65,44,68,70,48,84,53,65,67,54,57,53,48,52,51,44,50,51,28,45,52,26,27,77,71,65,77,45,53,73,84,53,27,76,56,72,89,46,58,67,60,54,46,55,43,50,52,53,35,35,67,74,40,46,64,44,82,39,83,40,73,80,83,79,92,80,86,84,48,95,80,70,60,99,60,92,80,80,83,88,72,83,50,76,64,57,51,51,52,53,50,52,51,49,62,74,74,38,54,72,67,55,50,49,48,52,67,73,44,54,79,72,99

Radius of gyration: 18.75 Å; Cα contacts (8 Å, |Δi|>4): 146; chains: 1; bounding box: 47×41×42 Å

Secondary structure (DSSP, 8-state):
--TTTTGGGTS--SSSSHHHHHSTT--EEEEEE-HHHHHHHHHHHHHHHHS-SSGGGGGSPPHHHHHHHHHHHHHHHHHTTSS-GGGGG-S--HHHHHHHHHHHTTTS-EEEEEE--PPP--S-TT--SS--------HHHHHHHHHHHHHH--HHHHHHHHHSTT--

Organism: NCBI:txid81569

Mean predicted aligned error: 5.57 Å

Sequence (168 aa):
IIGNRFSEFIQAQPDQVEPALASEETTFIYPVPTKSLRANLEAIRRSTFANPKHPDEARDAPPSTMELAWRLTCAKAAELGLISEADSHSPYEEMIYVRFFEHLLRHRNAIRIGVDTIYSNAGSAHDLDANVLELSASPDEVRCVIAEVEAAFTVEEATRDVENWYRV